Protein AF-A0A920F307-F1 (afdb_monomer)

Secondary structure (DSSP, 8-state):
-HHHHHHHHHHHHHHHTT-EEEEEE--GGGTSPPTT-HHHHHHHHHHHHHHHHHHHHTTTSSEEEEEE---S-SSTTTHHHHHHHHTT--S--HHHHHHHHHHHHHHHHHHS-TTTHHHHHHHHTT--

pLDDT: mean 74.51, std 21.21, range [35.38, 97.75]

Foldseek 3Di:
DVLVVVCVVCVVVCVVVLAEEAEAEAAPLCVPPDPPCNVNNVVSVVVQVVQVVVQVVCVVTNYHYDYDHDYDDPDCVVVVVCVVCVVVDDPDCPVVVVVVVVVVVVCLVPPPDPVCSVVVVVVVVVPD

Radius of gyration: 19.6 Å; Cα contacts (8 Å, |Δi|>4): 96; chains: 1; bounding box: 48×30×53 Å

Solvent-accessible surface area (backbone atoms only — not comparable to ful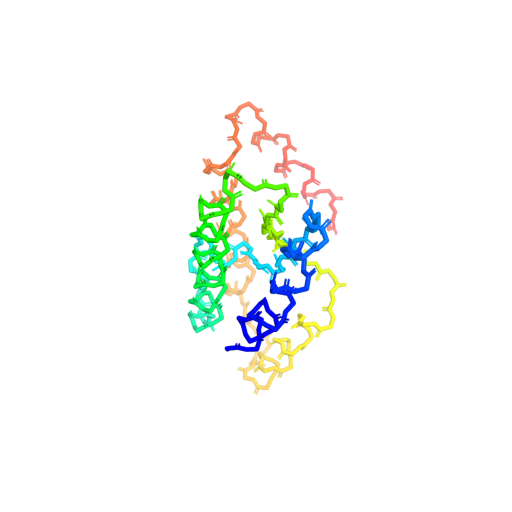l-atom values): 7536 Å² total; per-residue (Å²): 112,66,72,57,55,51,49,64,67,46,47,62,61,28,55,78,64,57,42,45,77,47,77,45,81,47,28,49,40,30,80,46,79,42,87,99,35,55,70,58,14,52,52,23,28,50,55,45,53,54,42,51,54,49,32,63,76,29,66,91,50,64,44,47,52,48,74,44,57,54,69,97,64,104,48,76,77,58,53,62,55,53,56,62,49,55,79,73,52,68,100,71,63,65,62,58,61,49,46,56,55,49,53,50,50,49,50,44,68,75,74,42,61,80,83,53,45,66,59,54,58,55,58,60,71,72,78,119

Mean predicted aligned error: 14.33 Å

Structure (mmCIF, N/CA/C/O backbone):
data_AF-A0A920F307-F1
#
_entry.id   AF-A0A920F307-F1
#
loop_
_atom_site.group_PDB
_atom_site.id
_atom_site.type_symbol
_atom_site.label_atom_id
_atom_site.label_alt_id
_atom_site.label_comp_id
_atom_site.label_asym_id
_atom_site.label_entity_id
_atom_site.label_seq_id
_atom_site.pdbx_PDB_ins_code
_atom_site.Cartn_x
_atom_site.Cartn_y
_atom_site.Cartn_z
_atom_site.occupancy
_atom_site.B_iso_or_equiv
_atom_site.auth_seq_id
_atom_site.auth_comp_id
_atom_site.auth_asym_id
_atom_site.auth_atom_id
_atom_site.pdbx_PDB_model_num
ATOM 1 N N . MET A 1 1 ? -7.127 4.067 -9.106 1.00 63.66 1 MET A N 1
ATOM 2 C CA . MET A 1 1 ? -7.984 4.479 -7.971 1.00 63.66 1 MET A CA 1
ATOM 3 C C . MET A 1 1 ? -8.738 3.337 -7.273 1.00 63.66 1 MET A C 1
ATOM 5 O O . MET A 1 1 ? -9.163 3.547 -6.149 1.00 63.66 1 MET A O 1
ATOM 9 N N . GLY A 1 2 ? -8.849 2.120 -7.833 1.00 91.56 2 GLY A N 1
ATOM 10 C CA . GLY A 1 2 ? -9.634 1.030 -7.212 1.00 91.56 2 GLY A CA 1
ATOM 11 C C . GLY A 1 2 ? -9.218 0.616 -5.789 1.00 91.56 2 GLY A C 1
ATOM 12 O O . GLY A 1 2 ? -10.064 0.554 -4.907 1.00 91.56 2 GLY A O 1
ATOM 13 N N . ALA A 1 3 ? -7.923 0.402 -5.527 1.00 93.19 3 ALA A N 1
ATOM 14 C CA . ALA A 1 3 ? -7.456 -0.007 -4.194 1.00 93.19 3 ALA A CA 1
ATOM 15 C C . ALA A 1 3 ? -7.798 1.018 -3.095 1.00 93.19 3 ALA A C 1
ATOM 17 O O . ALA A 1 3 ? -8.136 0.638 -1.980 1.00 93.19 3 ALA A O 1
ATOM 18 N N . ILE A 1 4 ? -7.761 2.314 -3.421 1.00 94.69 4 ILE A N 1
ATOM 19 C CA . ILE A 1 4 ? -8.102 3.390 -2.481 1.00 94.69 4 ILE A CA 1
ATOM 20 C C . ILE A 1 4 ? -9.591 3.350 -2.139 1.00 94.69 4 ILE A C 1
ATOM 22 O O . ILE A 1 4 ? -9.934 3.394 -0.963 1.00 94.69 4 ILE A O 1
ATOM 26 N N . ALA A 1 5 ? -10.459 3.184 -3.140 1.00 96.75 5 ALA A N 1
ATOM 27 C CA . ALA A 1 5 ? -11.899 3.074 -2.919 1.00 96.75 5 ALA A CA 1
ATOM 28 C C . ALA A 1 5 ? -12.251 1.876 -2.018 1.00 96.75 5 ALA A C 1
ATOM 30 O O . ALA A 1 5 ? -13.053 2.006 -1.098 1.00 96.75 5 ALA A O 1
ATOM 31 N N . VAL A 1 6 ? -11.594 0.727 -2.222 1.00 96.69 6 VAL A N 1
ATOM 32 C CA . VAL A 1 6 ? -11.781 -0.449 -1.357 1.00 96.69 6 VAL A CA 1
ATOM 33 C C . VAL A 1 6 ? -11.320 -0.158 0.070 1.00 96.69 6 VAL A C 1
ATOM 35 O O . VAL A 1 6 ? -12.055 -0.454 1.006 1.00 96.69 6 VAL A O 1
ATOM 38 N N . MET A 1 7 ? -10.148 0.463 0.255 1.00 96.31 7 MET A N 1
ATOM 39 C CA . MET A 1 7 ? -9.679 0.860 1.590 1.00 96.31 7 MET A CA 1
ATOM 40 C C . MET A 1 7 ? -10.678 1.788 2.286 1.00 96.31 7 MET A C 1
ATOM 42 O O . MET A 1 7 ? -11.033 1.543 3.436 1.00 96.31 7 MET A O 1
ATOM 46 N N . GLN A 1 8 ? -11.174 2.810 1.587 1.00 96.12 8 GLN A N 1
ATOM 47 C CA . GLN A 1 8 ? -12.161 3.750 2.124 1.00 96.12 8 GLN A CA 1
ATOM 48 C C . GLN A 1 8 ? -13.466 3.056 2.528 1.00 96.12 8 GLN A C 1
ATOM 50 O O . GLN A 1 8 ? -14.031 3.399 3.562 1.00 96.12 8 GLN A O 1
ATOM 55 N N . ALA A 1 9 ? -13.913 2.058 1.763 1.00 97.31 9 ALA A N 1
ATOM 56 C CA . ALA A 1 9 ? -15.122 1.303 2.075 1.00 97.31 9 ALA A CA 1
ATOM 57 C C . ALA A 1 9 ? -14.955 0.365 3.286 1.00 97.31 9 ALA A C 1
ATOM 59 O O . ALA A 1 9 ? -15.879 0.224 4.083 1.00 97.31 9 ALA A O 1
ATOM 60 N N . VAL A 1 10 ? -13.790 -0.279 3.454 1.00 96.81 10 VAL A N 1
ATOM 61 C CA . VAL A 1 10 ? -13.581 -1.264 4.538 1.00 96.81 10 VAL A CA 1
ATOM 62 C C . VAL A 1 10 ? -13.104 -0.645 5.853 1.00 96.81 10 VAL A C 1
ATOM 64 O O . VAL A 1 10 ? -13.323 -1.229 6.916 1.00 96.81 10 VAL A O 1
ATOM 67 N N . LEU A 1 11 ? -12.452 0.522 5.807 1.00 96.56 11 LEU A N 1
ATOM 68 C CA . LEU A 1 11 ? -11.886 1.176 6.991 1.00 96.56 11 LEU A CA 1
ATOM 69 C C . LEU A 1 11 ? -12.923 1.477 8.090 1.00 96.56 11 LEU A C 1
ATOM 7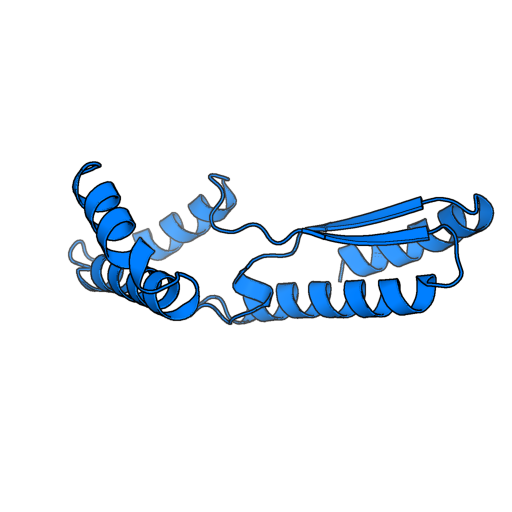1 O O . LEU A 1 11 ? -12.610 1.186 9.245 1.00 96.56 11 LEU A O 1
ATOM 75 N N . PRO A 1 12 ? -14.135 1.995 7.801 1.00 96.62 12 PRO A N 1
ATOM 76 C CA . PRO A 1 12 ? -15.159 2.217 8.826 1.00 96.62 12 PRO A CA 1
ATOM 77 C C . PRO A 1 12 ? -15.525 0.930 9.575 1.00 96.62 12 PRO A C 1
ATOM 79 O O . PRO A 1 12 ? -15.491 0.894 10.802 1.00 96.62 12 PRO A O 1
ATOM 82 N N . ILE A 1 13 ? -15.729 -0.166 8.840 1.00 97.62 13 ILE A N 1
ATOM 83 C CA . ILE A 1 13 ? -16.093 -1.475 9.402 1.00 97.62 13 ILE A CA 1
ATOM 84 C C . ILE A 1 13 ? -14.959 -2.030 10.284 1.00 97.62 13 ILE A C 1
ATOM 86 O O . ILE A 1 13 ? -15.196 -2.598 11.351 1.00 97.62 13 ILE A O 1
ATOM 90 N N . MET A 1 14 ? -13.700 -1.869 9.862 1.00 97.75 14 MET A N 1
ATOM 91 C CA . MET A 1 14 ? -12.542 -2.280 10.667 1.00 97.75 14 MET A CA 1
ATOM 92 C C . MET A 1 14 ? -12.378 -1.431 11.935 1.00 97.75 14 MET A C 1
ATOM 94 O O . MET A 1 14 ? -11.939 -1.958 12.961 1.00 97.75 14 MET A O 1
ATOM 98 N N . ARG A 1 15 ? -12.725 -0.137 11.872 1.00 96.00 15 ARG A N 1
ATOM 99 C CA . ARG A 1 15 ? -12.704 0.778 13.023 1.00 96.00 15 ARG A CA 1
ATOM 100 C C . ARG A 1 15 ? -13.752 0.391 14.060 1.00 96.00 15 ARG A C 1
ATOM 102 O O . ARG A 1 15 ? -13.396 0.288 15.227 1.00 96.00 15 ARG A O 1
ATOM 109 N N . GLU A 1 16 ? -14.981 0.090 13.642 1.00 97.31 16 GLU A N 1
ATOM 110 C CA . GLU A 1 16 ? -16.044 -0.399 14.539 1.00 97.31 16 GLU A CA 1
ATOM 111 C C . GLU A 1 16 ? -15.629 -1.678 15.277 1.00 97.31 16 GLU A C 1
ATOM 113 O O . GLU A 1 16 ? -15.861 -1.825 16.473 1.00 97.31 16 GLU A O 1
ATOM 118 N N . ARG A 1 17 ? -14.943 -2.591 14.581 1.00 96.88 17 ARG A N 1
ATOM 119 C CA . ARG A 1 17 ? -14.427 -3.841 15.165 1.00 96.88 17 ARG A CA 1
ATOM 120 C C . ARG A 1 17 ? -13.135 -3.662 15.968 1.00 96.88 17 ARG A C 1
ATOM 122 O O . ARG A 1 17 ? -12.658 -4.633 16.553 1.00 96.88 17 ARG A O 1
ATOM 129 N N . ASN A 1 18 ? -12.539 -2.467 15.942 1.00 95.62 18 ASN A N 1
ATOM 130 C CA . ASN A 1 18 ? -11.235 -2.137 16.518 1.00 95.62 18 ASN A CA 1
ATOM 131 C C . ASN A 1 18 ? -10.147 -3.188 16.210 1.00 95.62 18 ASN A C 1
ATOM 133 O O . ASN A 1 18 ? -9.346 -3.556 17.070 1.00 95.62 18 ASN A O 1
ATOM 137 N N . LYS A 1 19 ? -10.162 -3.739 14.990 1.00 96.88 19 LYS A N 1
ATOM 138 C CA . LYS A 1 19 ? -9.223 -4.774 14.537 1.00 96.88 19 LYS A CA 1
ATOM 139 C C . LYS A 1 19 ? -9.295 -4.911 13.022 1.00 96.88 19 LYS A C 1
ATOM 141 O O . LYS A 1 19 ? -10.373 -5.060 12.450 1.00 96.88 19 LYS A O 1
ATOM 146 N N . GLY A 1 20 ? -8.141 -4.946 12.365 1.00 96.31 20 GLY A N 1
ATOM 147 C CA . GLY A 1 20 ? -8.082 -5.184 10.925 1.00 96.31 20 GLY A CA 1
ATOM 148 C C . GLY A 1 20 ? -6.673 -5.062 10.368 1.00 96.31 20 GLY A C 1
ATOM 149 O O . GLY A 1 20 ? -5.811 -4.428 10.974 1.00 96.31 20 GLY A O 1
ATOM 150 N N . LYS A 1 21 ? -6.431 -5.685 9.213 1.00 96.94 21 LYS A N 1
ATOM 151 C CA . LYS A 1 21 ? -5.175 -5.541 8.473 1.00 96.94 21 LYS A CA 1
ATOM 152 C C . LYS A 1 21 ? -5.467 -5.316 6.997 1.00 96.94 21 LYS A C 1
ATOM 154 O O . LYS A 1 21 ? -6.231 -6.076 6.407 1.00 96.94 21 LYS A O 1
ATOM 159 N N . ILE A 1 22 ? -4.842 -4.303 6.409 1.00 96.88 22 ILE A N 1
ATOM 160 C CA . ILE A 1 22 ? -4.912 -4.006 4.976 1.00 96.88 22 ILE A CA 1
ATOM 161 C C . ILE A 1 22 ? -3.542 -4.288 4.363 1.00 96.88 22 ILE A C 1
ATOM 163 O O . ILE A 1 22 ? -2.540 -3.708 4.778 1.00 96.88 22 ILE A O 1
ATOM 167 N N . MET A 1 23 ? -3.492 -5.164 3.361 1.00 95.81 23 MET A N 1
ATOM 168 C CA . MET A 1 23 ? -2.269 -5.456 2.615 1.00 95.81 23 MET A CA 1
ATOM 169 C C . MET A 1 23 ? -2.458 -5.081 1.149 1.00 95.81 23 MET A C 1
ATOM 171 O O . MET A 1 23 ? -3.280 -5.675 0.454 1.00 95.81 23 MET A O 1
ATOM 175 N N . ASN A 1 24 ? -1.672 -4.117 0.673 1.00 96.00 24 ASN A N 1
ATOM 176 C CA . ASN A 1 24 ? -1.691 -3.696 -0.726 1.00 96.00 24 ASN A CA 1
ATOM 177 C C . ASN A 1 24 ? -0.536 -4.324 -1.508 1.00 96.00 24 ASN A C 1
ATOM 179 O O . ASN A 1 24 ? 0.627 -4.222 -1.115 1.00 96.00 24 ASN A O 1
ATOM 183 N N . ILE A 1 25 ? -0.848 -4.917 -2.661 1.00 93.31 25 ILE A N 1
ATOM 184 C CA . ILE A 1 25 ? 0.159 -5.491 -3.560 1.00 93.31 25 ILE A CA 1
ATOM 185 C C . ILE A 1 25 ? 0.691 -4.395 -4.491 1.00 93.31 25 ILE A C 1
ATOM 187 O O . ILE A 1 25 ? 0.044 -3.973 -5.460 1.00 93.31 25 ILE A O 1
ATOM 191 N N . THR A 1 26 ? 1.903 -3.935 -4.205 1.00 92.62 26 THR A N 1
ATOM 192 C CA . THR A 1 26 ? 2.654 -2.974 -5.010 1.00 92.62 26 THR A CA 1
ATOM 193 C C . THR A 1 26 ? 3.566 -3.716 -6.000 1.00 92.62 26 THR A C 1
ATOM 195 O O . THR A 1 26 ? 3.084 -4.595 -6.720 1.00 92.62 26 THR A O 1
ATOM 198 N N . SER A 1 27 ? 4.819 -3.285 -6.157 1.00 88.56 27 SER A N 1
ATOM 199 C CA . SER A 1 27 ? 5.838 -3.867 -7.036 1.00 88.56 27 SER A CA 1
ATOM 200 C C . SER A 1 27 ? 7.191 -3.229 -6.730 1.00 88.56 27 SER A C 1
ATOM 202 O O . SER A 1 27 ? 7.232 -2.061 -6.336 1.00 88.56 27 SER A O 1
ATOM 204 N N . ILE A 1 28 ? 8.294 -3.934 -6.995 1.00 85.94 28 ILE A N 1
ATOM 205 C CA . ILE A 1 28 ? 9.640 -3.331 -6.975 1.00 85.94 28 ILE A CA 1
ATOM 206 C C . ILE A 1 28 ? 9.749 -2.114 -7.909 1.00 85.94 28 ILE A C 1
ATOM 208 O O . ILE A 1 28 ? 10.448 -1.151 -7.603 1.00 85.94 28 ILE A O 1
ATOM 212 N N . ALA A 1 29 ? 8.966 -2.107 -8.994 1.00 83.69 29 ALA A N 1
ATOM 213 C CA . ALA A 1 29 ? 8.868 -0.994 -9.934 1.00 83.69 29 ALA A CA 1
ATOM 214 C C . ALA A 1 29 ? 8.285 0.286 -9.305 1.00 83.69 29 ALA A C 1
ATOM 216 O O . ALA A 1 29 ? 8.316 1.337 -9.937 1.00 83.69 29 ALA A O 1
ATOM 217 N N . GLY A 1 30 ? 7.710 0.193 -8.100 1.00 82.88 30 GLY A N 1
ATOM 218 C CA . GLY A 1 30 ? 7.230 1.332 -7.320 1.00 82.88 30 GLY A CA 1
ATOM 219 C C . GLY A 1 30 ? 8.315 2.020 -6.484 1.00 82.88 30 GLY A C 1
ATOM 220 O O . GLY A 1 30 ? 8.070 3.120 -5.998 1.00 82.88 30 GLY A O 1
ATOM 221 N N . TYR A 1 31 ? 9.496 1.415 -6.323 1.00 84.88 31 TYR A N 1
ATOM 222 C CA . TYR A 1 31 ? 10.637 2.043 -5.638 1.00 84.88 31 TYR A CA 1
ATOM 223 C C . TYR A 1 31 ? 11.625 2.683 -6.611 1.00 84.88 31 TYR A C 1
ATOM 225 O O . TYR A 1 31 ? 12.241 3.694 -6.292 1.00 84.88 31 TYR A O 1
ATOM 233 N N . ALA A 1 32 ? 11.768 2.100 -7.801 1.00 80.19 32 ALA A N 1
ATOM 234 C CA . ALA A 1 32 ? 12.591 2.633 -8.875 1.00 80.19 32 ALA A CA 1
ATOM 235 C C . ALA A 1 32 ? 11.860 2.465 -10.210 1.00 80.19 32 ALA A C 1
ATOM 237 O O . ALA A 1 32 ? 11.303 1.403 -10.500 1.00 80.19 32 ALA A O 1
ATOM 238 N N . GLY A 1 33 ? 11.855 3.525 -11.018 1.00 77.75 33 GLY A N 1
ATOM 239 C CA . GLY A 1 33 ? 11.198 3.530 -12.320 1.00 77.75 33 GLY A CA 1
ATOM 240 C C . GLY A 1 33 ? 11.822 2.512 -13.271 1.00 77.75 33 GLY A C 1
ATOM 241 O O . GLY A 1 33 ? 13.037 2.493 -13.461 1.00 77.75 33 GLY A O 1
ATOM 242 N N . LEU A 1 34 ? 10.985 1.685 -13.896 1.00 78.50 34 LEU A N 1
ATOM 243 C CA . LEU A 1 34 ? 11.426 0.786 -14.958 1.00 78.50 34 LEU A CA 1
ATOM 244 C C . LEU A 1 34 ? 11.249 1.476 -16.327 1.00 78.50 34 LEU A C 1
ATOM 246 O O . LEU A 1 34 ? 10.167 2.014 -16.600 1.00 78.50 34 LEU A O 1
ATOM 250 N N . PRO A 1 35 ? 12.257 1.440 -17.221 1.00 76.56 35 PRO A N 1
ATOM 251 C CA . PRO A 1 35 ? 12.133 1.907 -18.596 1.00 76.56 35 PRO A CA 1
ATOM 252 C C . PRO A 1 35 ? 10.917 1.286 -19.284 1.00 76.56 35 PRO A C 1
ATOM 254 O O . PRO A 1 35 ? 10.603 0.114 -19.078 1.00 76.56 35 PRO A O 1
ATOM 257 N N . PHE A 1 36 ? 10.215 2.085 -20.090 1.00 81.25 36 PHE A N 1
ATOM 258 C CA . PHE A 1 36 ? 8.995 1.689 -20.814 1.00 81.25 36 PHE A CA 1
ATOM 259 C C . PHE A 1 36 ? 7.795 1.298 -19.930 1.00 81.25 36 PHE A C 1
ATOM 261 O O . PHE A 1 36 ? 6.748 0.921 -20.452 1.00 81.25 36 PHE A O 1
ATOM 268 N N . ARG A 1 37 ? 7.902 1.429 -18.599 1.0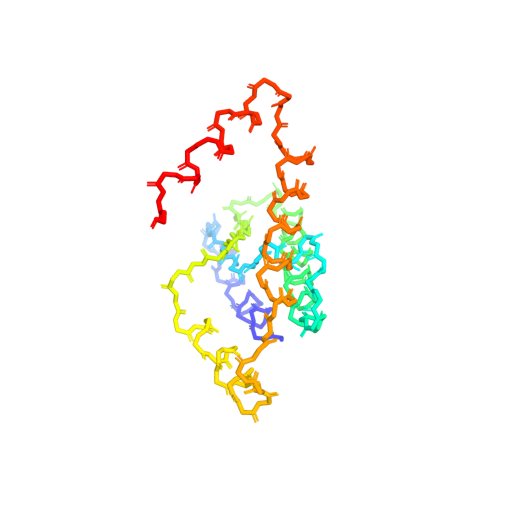0 79.69 37 ARG A N 1
ATOM 269 C CA . ARG A 1 37 ? 6.821 1.150 -17.638 1.00 79.69 37 ARG A CA 1
ATOM 270 C C . ARG A 1 37 ? 6.577 2.309 -16.668 1.00 79.69 37 ARG A C 1
ATOM 272 O O . ARG A 1 37 ? 6.113 2.091 -15.554 1.00 79.69 37 ARG A O 1
ATOM 279 N N . GLY A 1 38 ? 6.830 3.547 -17.102 1.00 84.75 38 GLY A N 1
ATOM 280 C CA . GLY A 1 38 ? 6.718 4.748 -16.264 1.00 84.75 38 GLY A CA 1
ATOM 281 C C . GLY A 1 38 ? 5.362 4.897 -15.564 1.00 84.75 38 GLY A C 1
ATOM 282 O O . GLY A 1 38 ? 5.320 5.069 -14.352 1.00 84.75 38 GLY A O 1
ATOM 283 N N . MET A 1 39 ? 4.248 4.728 -16.286 1.00 88.75 39 MET A N 1
ATOM 284 C CA . MET A 1 39 ? 2.898 4.822 -15.699 1.00 88.75 39 MET A CA 1
ATOM 285 C C . MET A 1 39 ? 2.602 3.708 -14.688 1.00 88.75 39 MET A C 1
ATOM 287 O O . MET A 1 39 ? 1.952 3.939 -13.667 1.00 88.75 39 MET A O 1
ATOM 291 N N . TYR A 1 40 ? 3.100 2.496 -14.951 1.00 87.81 40 TYR A N 1
ATOM 292 C CA . TYR A 1 40 ? 2.982 1.376 -14.021 1.00 87.81 40 TYR A CA 1
ATOM 293 C C . TYR A 1 40 ? 3.786 1.645 -12.747 1.00 87.81 40 TYR A C 1
ATOM 295 O O . TYR A 1 40 ? 3.234 1.548 -11.650 1.00 87.81 40 TYR A O 1
ATOM 303 N N . SER A 1 41 ? 5.051 2.052 -12.894 1.00 89.38 41 SER A N 1
ATOM 304 C CA . SER A 1 41 ? 5.911 2.475 -11.788 1.00 89.38 41 SER A CA 1
ATOM 305 C C . SER A 1 41 ? 5.251 3.579 -10.965 1.00 89.38 41 SER A C 1
ATOM 307 O O . SER A 1 41 ? 5.055 3.388 -9.771 1.00 89.38 41 SER A O 1
ATOM 309 N N . ALA A 1 42 ? 4.784 4.657 -11.603 1.00 91.62 42 ALA A N 1
ATOM 310 C CA . ALA A 1 42 ? 4.111 5.771 -10.934 1.00 91.62 42 ALA A CA 1
ATOM 311 C C . ALA A 1 42 ? 2.877 5.317 -10.141 1.00 91.62 42 ALA A C 1
ATOM 313 O O . ALA A 1 42 ? 2.713 5.679 -8.978 1.00 91.62 42 ALA A O 1
ATOM 314 N N . THR A 1 43 ? 2.036 4.463 -10.729 1.00 92.94 43 THR A N 1
ATOM 315 C CA . THR A 1 43 ? 0.842 3.941 -10.046 1.00 92.94 43 THR A CA 1
ATOM 316 C C . THR A 1 43 ? 1.216 3.083 -8.834 1.00 92.94 43 THR A C 1
ATOM 318 O O . THR A 1 43 ? 0.570 3.163 -7.787 1.00 92.94 43 THR A O 1
ATOM 321 N N . LYS A 1 44 ? 2.267 2.263 -8.948 1.00 92.88 44 LYS A N 1
ATOM 322 C CA . LYS A 1 44 ? 2.746 1.407 -7.854 1.00 92.88 44 LYS A CA 1
ATOM 323 C C . LYS A 1 44 ? 3.436 2.212 -6.751 1.00 92.88 44 LYS A C 1
ATOM 325 O O . LYS A 1 44 ? 3.217 1.895 -5.583 1.00 92.88 44 LYS A O 1
ATOM 330 N N . SER A 1 45 ? 4.173 3.267 -7.098 1.00 94.31 45 SER A N 1
ATOM 331 C CA . SER A 1 45 ? 4.722 4.243 -6.147 1.00 94.31 45 SER A CA 1
ATOM 332 C C . SER A 1 45 ? 3.611 4.988 -5.409 1.00 94.31 45 SER A C 1
ATOM 334 O O . SER A 1 45 ? 3.647 5.082 -4.187 1.00 94.31 45 SER A O 1
ATOM 336 N N . ALA A 1 46 ? 2.578 5.448 -6.121 1.00 95.12 46 ALA A N 1
ATOM 337 C CA . ALA A 1 46 ? 1.441 6.131 -5.508 1.00 95.12 46 ALA A CA 1
ATOM 338 C C . ALA A 1 46 ? 0.712 5.226 -4.504 1.00 95.12 46 ALA A C 1
ATOM 340 O O . ALA A 1 46 ? 0.444 5.638 -3.377 1.00 95.12 46 ALA A O 1
ATOM 341 N N . LEU A 1 47 ? 0.450 3.96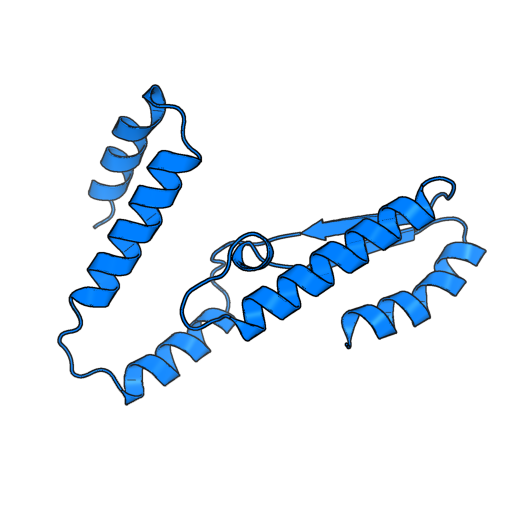3 -4.868 1.00 95.56 47 LEU A N 1
ATOM 342 C CA . LEU A 1 47 ? -0.163 3.002 -3.946 1.00 95.56 47 LEU A CA 1
ATOM 343 C C . LEU A 1 47 ? 0.733 2.714 -2.732 1.00 95.56 47 LEU A C 1
ATOM 345 O O . LEU A 1 47 ? 0.221 2.536 -1.625 1.00 95.56 47 LEU A O 1
ATOM 349 N N . HIS A 1 48 ? 2.055 2.685 -2.928 1.00 94.62 48 HIS A N 1
ATOM 350 C CA . HIS A 1 48 ? 3.004 2.563 -1.828 1.00 94.62 48 HIS A CA 1
ATOM 351 C C . HIS A 1 48 ? 2.842 3.725 -0.842 1.00 94.62 48 HIS A C 1
ATOM 353 O O . HIS A 1 48 ? 2.555 3.488 0.331 1.00 94.62 48 HIS A O 1
ATOM 359 N N . MET A 1 49 ? 2.960 4.956 -1.342 1.00 95.75 49 MET A N 1
ATOM 360 C CA . MET A 1 49 ? 2.928 6.180 -0.541 1.00 95.75 49 MET A CA 1
ATOM 361 C C . MET A 1 49 ? 1.608 6.333 0.222 1.00 95.75 49 MET A C 1
ATOM 363 O O . MET A 1 49 ? 1.601 6.617 1.416 1.00 95.75 49 MET A O 1
ATOM 367 N N . VAL A 1 50 ? 0.476 6.058 -0.434 1.00 96.56 50 VAL A N 1
ATOM 368 C CA . VAL A 1 50 ? -0.843 6.100 0.220 1.00 96.56 50 VAL A CA 1
ATOM 369 C C . VAL A 1 50 ? -0.934 5.081 1.357 1.00 96.56 50 VAL A C 1
ATOM 371 O O . VAL A 1 50 ? -1.472 5.382 2.419 1.00 96.56 50 VAL A O 1
ATOM 374 N N . THR A 1 51 ? -0.395 3.874 1.168 1.00 96.12 51 THR A N 1
ATOM 375 C CA . THR A 1 51 ? -0.427 2.842 2.216 1.00 96.12 51 THR A CA 1
ATOM 376 C C . THR A 1 51 ? 0.483 3.198 3.392 1.00 96.12 51 THR A C 1
ATOM 378 O O . THR A 1 51 ? 0.177 2.852 4.532 1.00 96.12 51 THR A O 1
ATOM 381 N N . GLU A 1 52 ? 1.601 3.873 3.126 1.00 95.69 52 GLU A N 1
ATOM 382 C CA . GLU A 1 52 ? 2.498 4.394 4.156 1.00 95.69 52 GLU A CA 1
ATOM 383 C C . GLU A 1 52 ? 1.845 5.521 4.962 1.00 95.69 52 GLU A C 1
ATOM 385 O O . GLU A 1 52 ? 1.828 5.426 6.189 1.00 95.69 52 GLU A O 1
ATOM 390 N N . SER A 1 53 ? 1.211 6.498 4.300 1.00 97.19 53 SER A N 1
ATOM 391 C CA . SER A 1 53 ? 0.405 7.534 4.971 1.00 97.19 53 SER A CA 1
ATOM 392 C C . SER A 1 53 ? -0.656 6.907 5.870 1.00 97.19 53 SER A C 1
ATOM 394 O O . SER A 1 53 ? -0.706 7.185 7.068 1.00 97.19 53 SER A O 1
ATOM 396 N N . LEU A 1 54 ? -1.419 5.949 5.332 1.00 96.31 54 LEU A N 1
ATOM 397 C CA . LEU A 1 54 ? -2.443 5.241 6.096 1.00 96.31 54 LEU A CA 1
ATOM 398 C C . LEU A 1 54 ? -1.856 4.533 7.325 1.00 96.31 54 LEU A C 1
ATOM 400 O O . LEU A 1 54 ? -2.483 4.492 8.377 1.00 96.31 54 LEU A O 1
ATOM 404 N N . ARG A 1 55 ? -0.646 3.972 7.233 1.00 96.44 55 ARG A N 1
ATOM 405 C CA . ARG A 1 55 ? 0.000 3.319 8.383 1.00 96.44 55 ARG A CA 1
ATOM 406 C C . ARG A 1 55 ? 0.275 4.306 9.514 1.00 96.44 55 ARG A C 1
ATOM 408 O O . ARG A 1 55 ? 0.113 3.948 10.678 1.00 96.44 55 ARG A O 1
ATOM 415 N N . LEU A 1 56 ? 0.694 5.524 9.170 1.00 97.00 56 LEU A N 1
ATOM 416 C CA . LEU A 1 56 ? 0.936 6.591 10.139 1.00 97.00 56 LEU A CA 1
ATOM 417 C C . LEU A 1 56 ? -0.375 7.059 10.778 1.00 97.00 56 LEU A C 1
ATOM 419 O O . LEU A 1 56 ? -0.441 7.178 11.999 1.00 97.00 56 LEU A O 1
ATOM 423 N N . GLU A 1 57 ? -1.429 7.226 9.980 1.00 96.12 57 GLU A N 1
ATOM 424 C CA . GLU A 1 57 ? -2.772 7.579 10.464 1.00 96.12 57 GLU A CA 1
ATOM 425 C C . GLU A 1 57 ? -3.344 6.524 11.427 1.00 96.12 57 GLU A C 1
ATOM 427 O O . GLU A 1 57 ? -4.036 6.854 12.389 1.00 96.12 57 GLU A O 1
ATOM 432 N N . LEU A 1 58 ? -3.032 5.245 11.202 1.00 95.50 58 LEU A N 1
ATOM 433 C CA . LEU A 1 58 ? -3.518 4.128 12.015 1.00 95.50 58 LEU A CA 1
ATOM 434 C C . LEU A 1 58 ? -2.645 3.812 13.241 1.00 95.50 58 LEU A C 1
ATOM 436 O O . LEU A 1 58 ? -3.015 2.927 14.013 1.00 95.50 58 LEU A O 1
ATOM 440 N N . LYS A 1 59 ? -1.527 4.520 13.465 1.00 94.56 59 LYS A N 1
ATOM 441 C CA . LYS A 1 59 ? -0.517 4.202 14.499 1.00 94.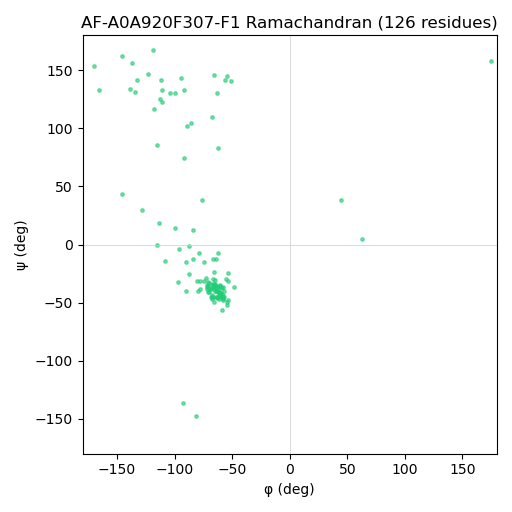56 59 LYS A CA 1
ATOM 442 C C . LYS A 1 59 ? -1.080 4.054 15.920 1.00 94.56 59 LYS A C 1
ATOM 444 O O . LYS A 1 59 ? -0.543 3.284 16.709 1.00 94.56 59 LYS A O 1
ATOM 449 N N . HIS A 1 60 ? -2.145 4.784 16.241 1.00 95.06 60 HIS A N 1
ATOM 450 C CA . HIS A 1 60 ? -2.794 4.778 17.560 1.00 95.06 60 HIS A CA 1
ATOM 451 C C . HIS A 1 60 ? -4.055 3.904 17.613 1.00 95.06 60 HIS A C 1
ATOM 453 O O . HIS A 1 60 ? -4.852 4.006 18.541 1.00 95.06 60 HIS A O 1
ATOM 459 N N . THR A 1 61 ? -4.251 3.054 16.608 1.00 96.06 61 THR A N 1
ATOM 460 C CA . THR A 1 61 ? -5.387 2.136 16.502 1.00 96.06 61 THR A CA 1
ATOM 461 C C . THR A 1 61 ? -4.895 0.690 16.472 1.00 96.06 61 THR A C 1
ATOM 463 O O . THR A 1 61 ? -3.719 0.423 16.237 1.00 96.06 61 THR A O 1
ATOM 466 N N . ASN A 1 62 ? -5.807 -0.267 16.633 1.00 96.69 62 ASN A N 1
ATOM 467 C CA . ASN A 1 62 ? -5.505 -1.693 16.462 1.00 96.69 62 ASN A CA 1
ATOM 468 C C . ASN A 1 62 ? -5.570 -2.158 14.993 1.00 96.69 62 ASN A C 1
ATOM 470 O O . ASN A 1 62 ? -5.612 -3.361 14.708 1.00 96.69 62 ASN A O 1
ATOM 474 N N . LEU A 1 63 ? -5.620 -1.219 14.045 1.00 97.69 63 LEU A N 1
ATOM 475 C CA . LEU A 1 63 ? -5.612 -1.503 12.618 1.00 97.69 63 LEU A CA 1
ATOM 476 C C . LEU A 1 63 ? -4.178 -1.414 12.094 1.00 97.69 63 LEU A C 1
ATOM 478 O O . LEU A 1 63 ? -3.392 -0.566 12.504 1.00 97.69 63 LEU A O 1
ATOM 482 N N . GLN A 1 64 ? -3.839 -2.289 11.154 1.00 97.25 64 GLN A N 1
ATOM 483 C CA . GLN A 1 64 ? -2.515 -2.324 10.537 1.00 97.25 64 GLN A CA 1
ATOM 484 C C . GLN A 1 64 ? -2.632 -2.183 9.022 1.00 97.25 64 GLN A C 1
ATOM 486 O O . GLN A 1 64 ? -3.570 -2.695 8.409 1.00 97.25 64 GLN A O 1
ATOM 491 N N . SER A 1 65 ? -1.647 -1.547 8.397 1.00 96.88 65 SER A N 1
ATOM 492 C CA . SER A 1 65 ? -1.516 -1.531 6.943 1.00 96.88 65 SER A CA 1
ATOM 493 C C . SER A 1 65 ? -0.083 -1.843 6.518 1.00 96.88 65 SER A C 1
ATOM 495 O O . SER A 1 65 ? 0.888 -1.409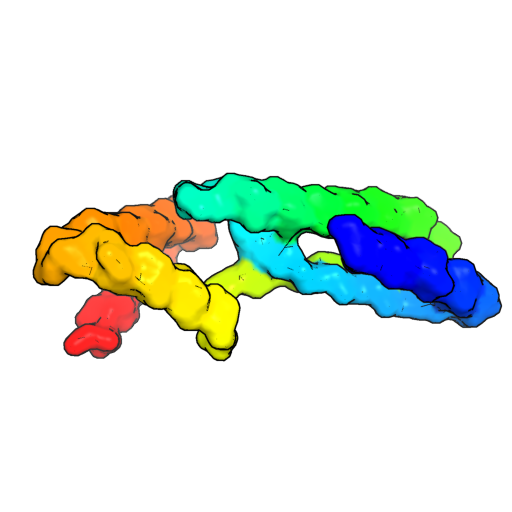 7.144 1.00 96.88 65 SER A O 1
ATOM 497 N N . CYS A 1 66 ? 0.078 -2.601 5.438 1.00 95.31 66 CYS A N 1
ATOM 498 C CA . CYS A 1 66 ? 1.384 -2.889 4.856 1.00 95.31 66 CYS A CA 1
ATOM 499 C C . CYS A 1 66 ? 1.317 -2.998 3.332 1.00 95.31 66 CYS A C 1
ATOM 501 O O . CYS A 1 66 ? 0.253 -3.158 2.730 1.00 95.31 66 CYS A O 1
ATOM 503 N N . THR A 1 67 ? 2.483 -2.887 2.706 1.00 94.75 67 THR A N 1
ATOM 504 C CA . THR A 1 67 ? 2.660 -3.105 1.275 1.00 94.75 67 THR A CA 1
ATOM 505 C C . THR A 1 67 ? 3.478 -4.367 1.059 1.00 94.75 67 THR A C 1
ATOM 507 O O . THR A 1 67 ? 4.426 -4.639 1.792 1.00 94.75 67 THR A O 1
ATOM 510 N N . LEU A 1 68 ? 3.114 -5.135 0.038 1.00 92.00 68 LEU A N 1
ATOM 511 C CA . LEU A 1 68 ? 3.924 -6.231 -0.474 1.00 92.00 68 LEU A CA 1
ATOM 512 C C . LEU A 1 68 ? 4.395 -5.843 -1.869 1.00 92.00 68 LEU A C 1
ATOM 514 O O . LEU A 1 68 ? 3.563 -5.533 -2.718 1.00 92.00 68 LEU A O 1
ATOM 518 N N . ALA A 1 69 ? 5.703 -5.866 -2.112 1.00 91.19 69 ALA A N 1
ATOM 519 C CA . ALA A 1 69 ? 6.295 -5.445 -3.378 1.00 91.19 69 ALA A CA 1
ATOM 520 C C . ALA A 1 69 ? 6.981 -6.618 -4.095 1.00 91.19 69 ALA A C 1
ATOM 522 O O . ALA A 1 69 ? 8.188 -6.805 -3.947 1.00 91.19 69 ALA A O 1
ATOM 523 N N . PRO A 1 70 ? 6.240 -7.414 -4.885 1.00 86.56 70 PRO A N 1
ATOM 524 C CA . PRO A 1 70 ? 6.839 -8.491 -5.655 1.00 86.56 70 PRO A CA 1
ATOM 525 C C . PRO A 1 70 ? 7.785 -7.967 -6.743 1.00 86.56 70 PRO A C 1
ATOM 527 O O . PRO A 1 70 ? 7.550 -6.904 -7.340 1.00 86.56 70 PRO A O 1
ATOM 530 N N . GLY A 1 71 ? 8.840 -8.745 -6.989 1.00 77.94 71 GLY A N 1
ATOM 531 C CA . GLY A 1 71 ? 9.698 -8.636 -8.166 1.00 77.94 71 GLY A CA 1
ATOM 532 C C . GLY A 1 71 ? 9.085 -9.334 -9.376 1.00 77.94 71 GLY A C 1
ATOM 533 O O . GLY A 1 71 ? 7.861 -9.399 -9.503 1.00 77.94 71 GLY A O 1
ATOM 534 N N . ASP A 1 72 ? 9.924 -9.884 -10.249 1.00 66.88 72 ASP A N 1
ATOM 535 C CA . ASP A 1 72 ? 9.439 -10.750 -11.320 1.00 66.88 72 ASP A CA 1
ATOM 536 C C . ASP A 1 72 ? 8.890 -12.045 -10.719 1.00 66.88 72 ASP A C 1
ATOM 538 O O . ASP A 1 72 ? 9.617 -12.876 -10.177 1.00 66.88 72 ASP A O 1
ATOM 542 N N . VAL A 1 73 ? 7.569 -12.187 -10.784 1.00 67.06 73 VAL A N 1
ATOM 543 C CA . VAL A 1 73 ? 6.853 -13.396 -10.386 1.00 67.06 73 VAL A CA 1
ATOM 544 C C . VAL A 1 73 ? 6.292 -14.022 -11.650 1.00 67.06 73 VAL A C 1
ATOM 546 O O . VAL A 1 73 ? 5.688 -13.317 -12.464 1.00 67.06 73 VAL A O 1
ATOM 549 N N . ALA A 1 74 ? 6.471 -15.336 -11.802 1.00 55.09 74 ALA A N 1
ATOM 550 C CA . ALA A 1 74 ? 5.932 -16.127 -12.905 1.00 55.09 74 ALA A CA 1
ATOM 551 C C . ALA A 1 74 ? 4.394 -16.096 -12.882 1.00 55.09 74 ALA A C 1
ATOM 553 O O . ALA A 1 74 ? 3.726 -16.958 -12.321 1.00 55.09 74 ALA A O 1
ATOM 554 N N . THR A 1 75 ? 3.831 -15.034 -13.448 1.00 59.69 75 THR A N 1
ATOM 555 C CA . THR A 1 75 ? 2.397 -14.785 -13.557 1.00 59.69 75 THR A CA 1
ATOM 556 C C . THR A 1 75 ? 2.094 -14.271 -14.956 1.00 59.69 75 THR A C 1
ATOM 558 O O . THR A 1 75 ? 2.941 -13.668 -15.619 1.00 59.69 75 THR A O 1
ATOM 561 N N . ASN A 1 76 ? 0.849 -14.456 -15.393 1.00 57.88 76 ASN A N 1
ATOM 562 C CA . ASN A 1 76 ? 0.386 -14.103 -16.738 1.00 57.88 76 ASN A CA 1
ATOM 563 C C . ASN A 1 76 ? 0.474 -12.587 -17.057 1.00 57.88 76 ASN A C 1
ATOM 565 O O . ASN A 1 76 ? 0.285 -12.166 -18.194 1.00 57.88 76 ASN A O 1
ATOM 569 N N . ILE A 1 77 ? 0.811 -11.750 -16.066 1.00 58.72 77 ILE A N 1
ATOM 570 C CA . ILE A 1 77 ? 1.093 -10.314 -16.231 1.00 58.72 77 ILE A CA 1
ATOM 571 C C . ILE A 1 77 ? 2.350 -10.094 -17.094 1.00 58.72 77 ILE A C 1
ATOM 573 O O . ILE A 1 77 ? 2.428 -9.117 -17.840 1.00 58.72 77 ILE A O 1
ATOM 577 N N . VAL A 1 78 ? 3.313 -11.021 -17.054 1.00 54.56 78 VAL A N 1
ATOM 578 C CA . VAL A 1 78 ? 4.520 -10.982 -17.900 1.00 54.56 78 VAL A CA 1
ATOM 579 C C . VAL A 1 78 ? 4.188 -11.328 -19.362 1.00 54.56 78 VAL A C 1
ATOM 581 O O . VAL A 1 78 ? 4.808 -10.798 -20.284 1.00 54.56 78 VAL A O 1
ATOM 584 N N . GLN A 1 79 ? 3.151 -12.138 -19.598 1.00 45.09 79 GLN A N 1
ATOM 585 C CA . GLN A 1 79 ? 2.751 -12.613 -20.929 1.00 45.09 79 GLN A CA 1
ATOM 586 C C . GLN A 1 79 ? 2.307 -11.465 -21.857 1.00 45.09 79 GLN A C 1
ATOM 588 O O . GLN A 1 79 ? 2.642 -11.454 -23.041 1.00 45.09 79 GLN A O 1
ATOM 593 N N . GLY A 1 80 ? 1.624 -10.445 -21.317 1.00 45.97 80 GLY A N 1
ATOM 594 C CA . GLY A 1 80 ? 1.194 -9.266 -22.085 1.00 45.97 80 GLY A CA 1
ATOM 595 C C . GLY A 1 80 ? 2.352 -8.397 -22.595 1.00 45.97 80 GLY A C 1
ATOM 596 O O . GLY A 1 80 ? 2.222 -7.710 -23.609 1.00 45.97 80 GLY A O 1
ATOM 597 N N . VAL A 1 81 ? 3.513 -8.470 -21.939 1.00 52.47 81 VAL A N 1
ATOM 598 C CA . VAL A 1 81 ? 4.735 -7.758 -22.342 1.00 52.47 81 VAL A CA 1
ATOM 599 C C . VAL A 1 81 ? 5.412 -8.479 -23.507 1.00 52.47 81 VAL A C 1
ATOM 601 O O . VAL A 1 81 ? 5.872 -7.830 -24.446 1.00 52.47 81 VAL A O 1
ATOM 604 N N . ILE A 1 82 ? 5.405 -9.816 -23.498 1.00 47.47 82 ILE A N 1
ATOM 605 C CA . ILE A 1 82 ? 5.974 -10.633 -24.578 1.00 47.47 82 ILE A CA 1
ATOM 606 C C . ILE A 1 82 ? 5.180 -10.444 -25.877 1.00 47.47 82 ILE A C 1
ATOM 608 O O . ILE A 1 82 ? 5.780 -10.314 -26.940 1.00 47.47 82 ILE A O 1
ATOM 612 N N . ILE A 1 83 ? 3.849 -10.331 -25.815 1.00 45.38 83 ILE A N 1
ATOM 613 C CA . ILE A 1 83 ? 3.011 -10.203 -27.022 1.00 45.38 83 ILE A CA 1
ATOM 614 C C . ILE A 1 83 ? 3.180 -8.827 -27.702 1.00 45.38 83 ILE A C 1
ATOM 616 O O . ILE A 1 83 ? 3.193 -8.750 -28.932 1.00 45.38 83 ILE A O 1
ATOM 620 N N . HIS A 1 84 ? 3.373 -7.740 -26.942 1.00 41.25 84 HIS A N 1
ATOM 621 C CA . HIS A 1 84 ? 3.588 -6.408 -27.531 1.00 41.25 84 HIS A CA 1
ATOM 622 C C . HIS A 1 84 ? 5.022 -6.211 -28.056 1.00 41.25 84 HIS A C 1
ATOM 624 O O . HIS A 1 84 ? 5.223 -5.531 -29.062 1.00 41.25 84 HIS A O 1
ATOM 630 N N . LEU A 1 85 ? 6.015 -6.852 -27.428 1.00 43.62 85 LEU A N 1
ATOM 631 C CA . LEU A 1 85 ? 7.385 -6.895 -27.947 1.00 43.62 85 LEU A CA 1
ATOM 632 C C . LEU A 1 85 ? 7.517 -7.842 -29.148 1.00 43.62 85 LEU A C 1
ATOM 634 O O . LEU A 1 85 ? 8.293 -7.559 -30.054 1.00 43.62 85 LEU A O 1
ATOM 638 N N . SER A 1 86 ? 6.722 -8.913 -29.210 1.00 36.94 86 SER A N 1
ATOM 639 C CA . SER A 1 86 ? 6.730 -9.878 -30.316 1.00 36.94 86 SER A CA 1
ATOM 640 C C . SER A 1 86 ? 6.248 -9.273 -31.639 1.00 36.94 86 SER A C 1
ATOM 642 O O . SER A 1 86 ? 6.836 -9.566 -32.676 1.00 36.94 86 SER A O 1
ATOM 644 N N . LYS A 1 87 ? 5.264 -8.360 -31.635 1.00 35.38 87 LYS A N 1
ATOM 645 C CA . LYS A 1 87 ? 4.787 -7.720 -32.880 1.00 35.38 87 LYS A CA 1
ATOM 646 C C . LYS A 1 87 ? 5.739 -6.669 -33.468 1.00 35.38 87 LYS A C 1
ATOM 648 O O . LYS A 1 87 ? 5.569 -6.293 -34.622 1.00 35.38 87 LYS A O 1
ATOM 653 N N . LYS A 1 88 ? 6.729 -6.190 -32.702 1.00 38.09 88 LYS A N 1
ATOM 654 C CA . LYS A 1 88 ? 7.723 -5.193 -33.154 1.00 38.09 88 LYS A CA 1
ATOM 655 C C . LYS A 1 88 ? 9.158 -5.730 -33.195 1.00 38.09 88 LYS A C 1
ATOM 657 O O . LYS A 1 88 ? 10.073 -4.994 -33.557 1.00 38.09 88 LYS A O 1
ATOM 662 N N . ALA A 1 89 ? 9.371 -6.990 -32.818 1.00 38.41 89 ALA A N 1
ATOM 663 C CA . ALA A 1 89 ? 10.686 -7.610 -32.813 1.00 38.41 89 ALA A CA 1
ATOM 664 C C . ALA A 1 89 ? 10.982 -8.263 -34.168 1.00 38.41 89 ALA A C 1
ATOM 666 O O . ALA A 1 89 ? 10.566 -9.385 -34.443 1.00 38.41 89 ALA A O 1
ATOM 667 N N . HIS A 1 90 ? 11.791 -7.584 -34.982 1.00 37.28 90 HIS A N 1
ATOM 668 C CA . HIS A 1 90 ? 12.720 -8.293 -35.862 1.00 37.28 90 HIS A CA 1
ATOM 669 C C . HIS A 1 90 ? 13.589 -9.252 -35.013 1.00 37.28 90 HIS A C 1
ATOM 671 O O . HIS A 1 90 ? 13.934 -8.907 -33.876 1.00 37.28 90 HIS A O 1
ATOM 677 N N . PRO A 1 91 ? 13.969 -10.433 -35.534 1.00 39.69 91 PRO A N 1
ATOM 678 C CA . PRO A 1 91 ? 14.516 -11.556 -34.763 1.00 39.69 91 PRO A CA 1
ATOM 679 C C . PRO A 1 91 ? 15.990 -11.382 -34.336 1.00 39.69 91 PRO A C 1
ATOM 681 O O . PRO A 1 91 ? 16.757 -12.341 -34.318 1.00 39.69 91 PRO A O 1
ATOM 684 N N . THR A 1 92 ? 16.416 -10.171 -33.962 1.00 47.56 92 THR A N 1
ATOM 685 C CA . THR A 1 92 ? 17.836 -9.880 -33.700 1.00 47.56 92 THR A CA 1
ATOM 686 C C . THR A 1 92 ? 18.057 -8.858 -32.582 1.00 47.56 92 THR A C 1
ATOM 688 O O . THR A 1 92 ? 18.893 -7.967 -32.697 1.00 47.56 92 THR A O 1
ATOM 691 N N . ASN A 1 93 ? 17.337 -8.948 -31.460 1.00 47.41 93 ASN A N 1
ATOM 692 C CA . ASN A 1 93 ? 17.481 -7.962 -30.381 1.00 47.41 93 ASN A CA 1
ATOM 693 C C . ASN A 1 93 ? 18.521 -8.371 -29.317 1.00 47.41 93 ASN A C 1
ATOM 695 O O . ASN A 1 93 ? 18.190 -8.715 -28.182 1.00 47.41 93 ASN A O 1
ATOM 699 N N . ARG A 1 94 ? 19.814 -8.260 -29.669 1.00 43.38 94 ARG A N 1
ATOM 700 C CA . ARG A 1 94 ? 20.955 -8.326 -28.720 1.00 43.38 94 ARG A CA 1
ATOM 701 C C . ARG A 1 94 ? 20.813 -7.337 -27.549 1.00 43.38 94 ARG A C 1
ATOM 703 O O . ARG A 1 94 ? 21.365 -7.572 -26.479 1.00 43.38 94 ARG A O 1
ATOM 710 N N . SER A 1 95 ? 20.053 -6.259 -27.736 1.00 45.38 9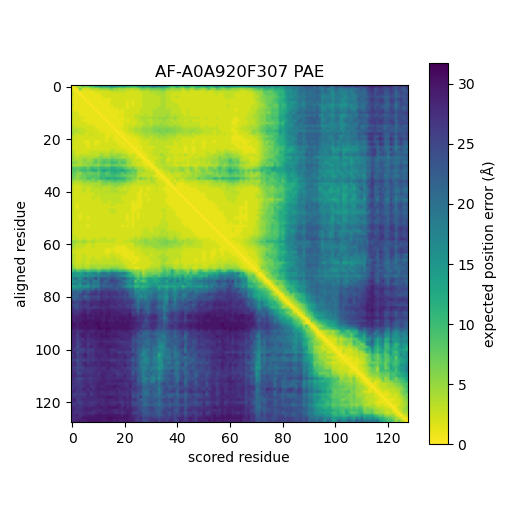5 SER A N 1
ATOM 711 C CA . SER A 1 95 ? 19.797 -5.216 -26.739 1.00 45.38 95 SER A CA 1
ATOM 712 C C . SER A 1 95 ? 18.993 -5.706 -25.528 1.00 45.38 95 SER A C 1
ATOM 714 O O . SER A 1 95 ? 19.286 -5.270 -24.421 1.00 45.38 95 SER A O 1
ATOM 716 N N . MET A 1 96 ? 18.052 -6.650 -25.684 1.00 42.03 96 MET A N 1
ATOM 717 C CA . MET A 1 96 ? 17.278 -7.186 -24.550 1.00 42.03 96 MET A CA 1
ATOM 718 C C . MET A 1 96 ? 18.137 -8.065 -23.638 1.00 42.03 96 MET A C 1
ATOM 720 O O . MET A 1 96 ? 18.097 -7.908 -22.422 1.00 42.03 96 MET A O 1
ATOM 724 N N . VAL A 1 97 ? 19.005 -8.896 -24.222 1.00 52.28 97 VAL A N 1
ATOM 725 C CA . VAL A 1 97 ? 19.984 -9.695 -23.465 1.00 52.28 97 VAL A CA 1
ATOM 726 C C . VAL A 1 97 ? 21.007 -8.790 -22.767 1.00 52.28 97 VAL A C 1
ATOM 728 O O . VAL A 1 97 ? 21.438 -9.079 -21.651 1.00 52.28 97 VAL A O 1
ATOM 731 N N . LEU A 1 98 ? 21.403 -7.677 -23.396 1.00 47.12 98 LEU A N 1
ATOM 732 C CA . LEU A 1 98 ? 22.252 -6.666 -22.758 1.00 47.12 98 LEU A CA 1
ATOM 733 C C . LEU A 1 98 ? 21.524 -5.920 -21.633 1.00 47.12 98 LEU A C 1
ATOM 735 O O . LEU A 1 98 ? 22.144 -5.628 -20.614 1.00 47.12 98 LEU A O 1
ATOM 739 N N . LEU A 1 99 ? 20.232 -5.634 -21.784 1.00 51.41 99 LEU A N 1
ATOM 740 C CA . LEU A 1 99 ? 19.422 -4.972 -20.764 1.00 51.41 99 LEU A CA 1
ATOM 741 C C . LEU A 1 99 ? 19.215 -5.874 -19.546 1.00 51.41 99 LEU A C 1
ATOM 743 O O . LEU A 1 99 ? 19.482 -5.427 -18.439 1.00 51.41 99 LEU A O 1
ATOM 747 N N . GLU A 1 100 ? 18.892 -7.157 -19.711 1.00 53.81 100 GLU A N 1
ATOM 748 C CA . GLU A 1 100 ? 18.837 -8.093 -18.575 1.00 53.81 100 GLU A CA 1
ATOM 749 C C . GLU A 1 100 ? 20.195 -8.216 -17.872 1.00 53.81 100 GLU A C 1
ATOM 751 O O . GLU A 1 100 ? 20.285 -8.119 -16.645 1.00 53.81 100 GLU A O 1
ATOM 756 N N . LYS A 1 101 ? 21.287 -8.333 -18.641 1.00 53.50 101 LYS A N 1
ATOM 757 C CA . LYS A 1 101 ? 22.647 -8.413 -18.082 1.00 53.50 101 LYS A CA 1
ATOM 758 C C . LYS A 1 101 ? 23.080 -7.132 -17.369 1.00 53.50 101 LYS A C 1
ATOM 760 O O . LYS A 1 101 ? 23.816 -7.221 -16.386 1.00 53.50 101 LYS A O 1
ATOM 765 N N . THR A 1 102 ? 22.670 -5.957 -17.843 1.00 57.06 102 THR A N 1
ATOM 766 C CA . THR A 1 102 ? 23.022 -4.661 -17.227 1.00 57.06 102 THR A CA 1
ATOM 767 C C . THR A 1 102 ? 22.156 -4.363 -16.008 1.00 57.06 102 THR A C 1
ATOM 769 O O . THR A 1 102 ? 22.700 -3.954 -14.985 1.00 57.06 102 THR A O 1
ATOM 772 N N . TRP A 1 103 ? 20.857 -4.666 -16.055 1.00 53.66 103 TRP A N 1
ATOM 773 C CA . TRP A 1 103 ? 19.944 -4.577 -14.911 1.00 53.66 103 TRP A CA 1
ATOM 774 C C . TRP A 1 103 ? 20.376 -5.486 -13.759 1.00 53.66 103 TRP A C 1
ATOM 776 O O . TRP A 1 103 ? 20.461 -5.042 -12.612 1.00 53.66 103 TRP A O 1
ATOM 786 N N . MET A 1 104 ? 20.756 -6.729 -14.059 1.00 53.44 104 MET A N 1
ATOM 787 C CA . MET A 1 104 ? 21.277 -7.649 -13.049 1.00 53.44 104 MET A CA 1
ATOM 788 C C . MET A 1 104 ? 22.644 -7.230 -12.506 1.00 53.44 104 MET A C 1
ATOM 790 O O . MET A 1 104 ? 22.870 -7.336 -11.300 1.00 53.44 104 MET A O 1
ATOM 794 N N . HIS A 1 105 ? 23.548 -6.697 -13.337 1.00 54.84 105 HIS A N 1
ATOM 795 C CA . HIS A 1 105 ? 24.802 -6.130 -12.830 1.00 54.84 105 HIS A CA 1
ATOM 796 C C . HIS A 1 105 ? 24.553 -4.944 -11.896 1.00 54.84 105 HIS A C 1
ATOM 798 O O . HIS A 1 105 ? 25.192 -4.868 -10.848 1.00 54.84 105 HIS A O 1
ATOM 804 N N . MET A 1 106 ? 23.596 -4.072 -12.220 1.00 51.41 106 MET A N 1
ATOM 805 C CA . MET A 1 106 ? 23.219 -2.944 -11.367 1.00 51.41 106 MET A CA 1
ATOM 806 C C . MET A 1 106 ? 22.687 -3.424 -10.012 1.00 51.41 106 MET A C 1
ATOM 808 O O . MET A 1 106 ? 23.168 -2.975 -8.974 1.00 51.41 106 MET A O 1
ATOM 812 N N . LEU A 1 107 ? 21.789 -4.414 -10.000 1.00 59.53 107 LEU A N 1
ATOM 813 C CA . LEU A 1 107 ? 21.273 -5.009 -8.762 1.00 59.53 107 LEU A CA 1
ATOM 814 C C . LEU A 1 107 ? 22.386 -5.665 -7.929 1.00 59.53 107 LEU A C 1
ATOM 816 O O . LEU A 1 107 ? 22.467 -5.443 -6.720 1.00 59.53 107 LEU A O 1
ATOM 820 N N . THR A 1 108 ? 23.303 -6.398 -8.572 1.00 57.88 108 THR A N 1
ATOM 821 C CA . THR A 1 108 ? 24.463 -7.010 -7.894 1.00 57.88 108 THR A CA 1
ATOM 822 C C . THR A 1 108 ? 25.427 -5.960 -7.325 1.00 57.88 108 THR A C 1
ATOM 824 O O . THR A 1 108 ? 26.059 -6.182 -6.291 1.00 57.88 108 THR A O 1
ATOM 827 N N . MET A 1 109 ? 25.576 -4.810 -7.986 1.00 53.19 109 MET A N 1
ATOM 828 C CA . MET A 1 109 ? 26.476 -3.746 -7.535 1.00 53.19 109 MET A CA 1
ATOM 829 C C . MET A 1 109 ? 25.876 -2.868 -6.435 1.00 53.19 109 MET A C 1
ATOM 831 O O . MET A 1 109 ? 26.636 -2.393 -5.589 1.00 53.19 109 MET A O 1
ATOM 835 N N . VAL A 1 110 ? 24.555 -2.680 -6.432 1.00 59.97 110 VAL A N 1
ATOM 836 C CA . VAL A 1 110 ? 23.854 -1.793 -5.492 1.00 59.97 110 VAL A CA 1
ATOM 837 C C . VAL A 1 110 ? 23.424 -2.529 -4.220 1.00 59.97 110 VAL A C 1
ATOM 839 O O . VAL A 1 110 ? 23.586 -1.984 -3.134 1.00 59.97 110 VAL A O 1
ATOM 842 N N . PHE A 1 111 ? 22.946 -3.775 -4.319 1.00 58.41 111 PHE A N 1
ATOM 843 C CA . PHE A 1 111 ? 22.301 -4.462 -3.188 1.00 58.41 111 PHE A CA 1
ATOM 844 C C . PHE A 1 111 ? 23.116 -5.603 -2.559 1.00 58.41 111 PHE A C 1
ATOM 846 O O . PHE A 1 111 ? 22.790 -6.032 -1.455 1.00 58.41 111 PHE A O 1
ATOM 853 N N . LEU A 1 112 ? 24.184 -6.096 -3.207 1.00 57.53 112 LEU A N 1
ATOM 854 C CA . LEU A 1 112 ? 24.992 -7.202 -2.670 1.00 57.53 112 LEU A CA 1
ATOM 855 C C . LEU A 1 112 ? 26.341 -6.732 -2.079 1.00 57.53 112 LEU A C 1
ATOM 857 O O . LEU A 1 112 ? 27.117 -6.042 -2.764 1.00 57.53 112 LEU A O 1
ATOM 861 N N . PRO A 1 113 ? 26.690 -7.156 -0.842 1.00 64.50 113 PRO A N 1
ATOM 862 C CA . PRO A 1 113 ? 28.013 -6.937 -0.256 1.00 64.50 113 PRO A CA 1
ATOM 863 C C . PRO A 1 113 ? 29.127 -7.503 -1.148 1.00 64.50 113 PRO A C 1
ATOM 865 O O . PRO A 1 113 ? 28.972 -8.579 -1.728 1.00 64.50 113 PRO A O 1
ATOM 868 N N . LYS A 1 114 ? 30.272 -6.803 -1.250 1.00 65.81 114 LYS A N 1
ATOM 869 C CA . LYS A 1 114 ? 31.371 -7.114 -2.199 1.00 65.81 114 LYS A CA 1
ATOM 870 C C . LYS A 1 114 ? 31.792 -8.594 -2.207 1.00 65.81 114 LYS A C 1
ATOM 872 O O . LYS A 1 114 ? 32.076 -9.135 -3.273 1.00 65.81 114 LYS A O 1
ATOM 877 N N . GLN A 1 115 ? 31.774 -9.244 -1.045 1.00 70.62 115 GLN A N 1
ATOM 878 C CA . GLN A 1 115 ? 32.148 -10.649 -0.852 1.00 70.62 115 GLN A CA 1
ATOM 879 C C . GLN A 1 115 ? 31.207 -11.666 -1.535 1.00 70.62 115 GLN A C 1
ATOM 881 O O . GLN A 1 115 ? 31.671 -12.701 -2.004 1.00 70.62 115 GLN A O 1
ATOM 886 N N . TRP A 1 116 ? 29.917 -11.349 -1.697 1.00 53.56 116 TRP A N 1
ATOM 887 C CA . TRP A 1 116 ? 28.916 -12.264 -2.277 1.00 53.56 116 TRP A CA 1
ATOM 888 C C . TRP A 1 116 ? 28.768 -12.140 -3.800 1.00 53.56 116 TRP A C 1
ATOM 890 O O . TRP A 1 116 ? 28.243 -13.040 -4.459 1.00 53.56 116 TRP A O 1
ATOM 900 N N . ARG A 1 117 ? 29.288 -11.057 -4.394 1.00 69.00 117 ARG A N 1
ATOM 901 C CA . ARG A 1 117 ? 29.125 -10.752 -5.829 1.00 69.00 117 ARG A CA 1
ATOM 902 C C . ARG A 1 117 ? 29.705 -11.843 -6.734 1.00 69.00 117 ARG A C 1
ATOM 904 O O . ARG A 1 117 ? 29.078 -12.228 -7.715 1.00 69.00 117 ARG A O 1
ATOM 911 N N . LYS A 1 118 ? 30.884 -12.379 -6.393 1.00 62.91 118 LYS A N 1
ATOM 912 C CA . LYS A 1 118 ? 31.575 -13.394 -7.212 1.00 62.91 118 LYS A CA 1
ATOM 913 C C . LYS A 1 118 ? 30.867 -14.754 -7.196 1.00 62.91 118 LYS A C 1
ATOM 915 O O . LYS A 1 118 ? 30.804 -15.410 -8.232 1.00 62.91 118 LYS A O 1
ATOM 920 N N . GLN A 1 119 ? 30.322 -15.167 -6.050 1.00 62.50 119 GLN A N 1
ATOM 921 C CA . GLN A 1 119 ? 29.588 -16.433 -5.926 1.00 62.50 119 GLN A CA 1
ATOM 922 C C . GLN A 1 119 ? 28.246 -16.385 -6.658 1.00 62.50 119 GLN A C 1
ATOM 924 O O . GLN A 1 119 ? 27.914 -17.326 -7.378 1.00 62.50 119 GLN A O 1
ATOM 929 N N . PHE A 1 120 ? 27.524 -15.267 -6.562 1.00 61.25 120 PHE A N 1
ATOM 930 C CA . PHE A 1 120 ? 26.250 -15.087 -7.255 1.00 61.25 120 PHE A CA 1
ATOM 931 C C . PHE A 1 120 ? 26.420 -15.119 -8.785 1.00 61.25 120 PHE A C 1
ATOM 933 O O . PHE A 1 120 ? 25.742 -15.886 -9.465 1.00 61.25 120 PHE A O 1
ATOM 940 N N . ILE A 1 121 ? 27.415 -14.398 -9.325 1.00 62.28 121 ILE A N 1
ATOM 941 C CA . ILE A 1 121 ? 27.746 -14.417 -10.765 1.00 62.28 121 ILE A CA 1
ATOM 942 C C . ILE A 1 121 ? 28.103 -15.835 -11.250 1.00 62.28 121 ILE A C 1
ATOM 944 O O . ILE A 1 121 ? 27.749 -16.223 -12.365 1.00 62.28 121 ILE A O 1
ATOM 948 N N . LYS A 1 122 ? 28.797 -16.627 -10.421 1.00 60.97 122 LYS A N 1
ATOM 949 C CA . LYS A 1 122 ? 29.193 -18.002 -10.761 1.00 60.97 122 LYS A CA 1
ATOM 950 C C . LYS A 1 122 ? 28.005 -18.971 -10.757 1.00 60.97 122 LYS A C 1
ATOM 952 O O . LYS A 1 122 ? 27.973 -19.860 -11.601 1.00 60.97 122 LYS A O 1
ATOM 957 N N . SER A 1 123 ? 27.037 -18.773 -9.861 1.00 55.69 123 SER A N 1
ATOM 958 C CA . SER A 1 123 ? 25.799 -19.564 -9.804 1.00 55.69 123 SER A CA 1
ATOM 959 C C . SER A 1 123 ? 24.950 -19.386 -11.072 1.00 55.69 123 SER A C 1
ATOM 961 O O . SER A 1 123 ? 24.474 -20.362 -11.637 1.00 55.69 123 SER A O 1
ATOM 963 N N . PHE A 1 124 ? 24.868 -18.160 -11.604 1.00 56.81 124 PHE A N 1
ATOM 964 C CA . PHE A 1 124 ? 24.091 -17.861 -12.817 1.00 56.81 124 PHE A CA 1
ATOM 965 C C . PHE A 1 124 ? 24.684 -18.419 -14.114 1.00 56.81 124 PHE A C 1
ATOM 967 O O . PHE A 1 124 ? 23.942 -18.790 -15.018 1.00 56.81 124 PHE A O 1
ATOM 974 N N . LYS A 1 125 ? 26.017 -18.512 -14.226 1.00 53.47 125 LYS A N 1
ATOM 975 C CA . LYS A 1 125 ? 26.664 -19.113 -15.4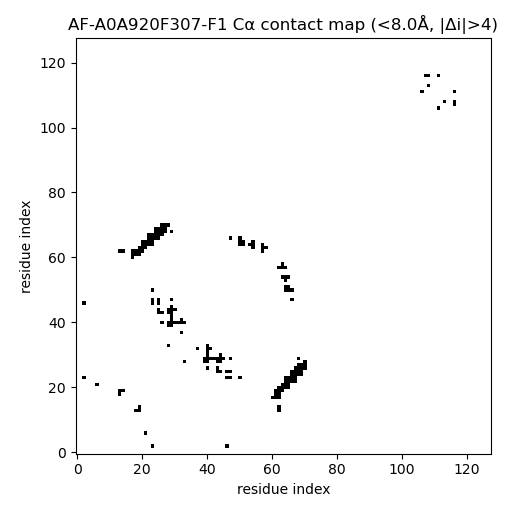09 1.00 53.47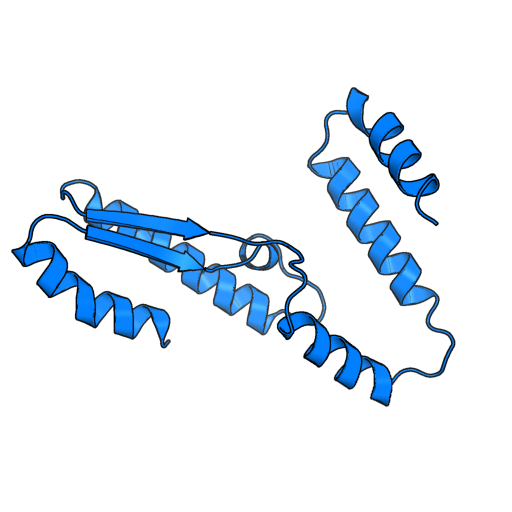 125 LYS A CA 1
ATOM 976 C C . LYS A 1 125 ? 26.407 -20.617 -15.550 1.00 53.47 125 LYS A C 1
ATOM 978 O O . LYS A 1 125 ? 26.739 -21.165 -16.591 1.00 53.47 125 LYS A O 1
ATOM 983 N N . LYS A 1 126 ? 25.875 -21.274 -14.516 1.00 46.53 126 LYS A N 1
ATOM 984 C CA . LYS A 1 126 ? 25.674 -22.727 -14.473 1.00 46.53 126 LYS A CA 1
ATOM 985 C C . LYS A 1 126 ? 24.259 -23.172 -14.874 1.00 46.53 126 LYS A C 1
ATOM 987 O O . LYS A 1 126 ? 24.018 -24.371 -14.913 1.00 46.53 126 LYS A O 1
ATOM 992 N N . THR A 1 127 ? 23.352 -22.230 -15.145 1.00 39.62 127 THR A N 1
ATOM 993 C CA . THR A 1 127 ? 21.923 -22.497 -15.415 1.00 39.62 127 THR A CA 1
ATOM 994 C C . THR A 1 127 ? 21.502 -22.158 -16.857 1.00 39.62 127 THR A C 1
ATOM 996 O O . THR A 1 127 ? 20.316 -22.007 -17.124 1.00 39.62 127 THR A O 1
ATOM 999 N N . ASN A 1 128 ? 22.462 -22.034 -17.780 1.00 39.22 128 ASN A N 1
ATOM 1000 C CA . ASN A 1 128 ? 22.259 -22.089 -19.238 1.00 39.22 128 ASN A CA 1
ATOM 1001 C C . ASN A 1 128 ? 23.057 -23.268 -19.794 1.00 39.22 128 ASN A C 1
ATOM 1003 O O . ASN A 1 128 ? 22.686 -23.750 -20.881 1.00 39.22 128 ASN A O 1
#

Nearest PDB structures (foldseek):
  1iol-assembly1_A-2  TM=9.357E-01  e=6.769E-04  Homo sapiens
  3d3w-assembly1_A  TM=8.678E-01  e=6.329E-04  Homo sapiens
  7emg-assembly1_A  TM=8.936E-01  e=2.117E-03  Serratia marcescens
  4dc0-assembly1_B  TM=8.516E-01  e=1.514E-03  Streptomyces coelicolor
  5idy-assembly1_B  TM=8.552E-01  e=3.621E-03  Burkholderia vietnamiensis G4

Sequence (128 aa):
MGAIAVMQAVLPIMRERNKGKIMNITSIAGYAGLPFRGMYSATKSALHMVTESLRLELKHTNLQSCTLAPGDVATNIVQGVIIHLSKKAHPTNRSMVLLEKTWMHMLTMVFLPKQWRKQFIKSFKKTN